Protein AF-A0A9E6AIR4-F1 (afdb_monomer)

Structure (mmCIF, N/CA/C/O backbone):
data_AF-A0A9E6AIR4-F1
#
_entry.id   AF-A0A9E6AIR4-F1
#
loop_
_atom_site.group_PDB
_atom_site.id
_atom_site.type_symbol
_atom_site.label_atom_id
_atom_site.label_alt_id
_atom_site.label_comp_id
_atom_site.label_asym_id
_atom_site.label_entity_id
_atom_site.label_seq_id
_atom_site.pdbx_PDB_ins_code
_atom_site.Cartn_x
_atom_site.Cartn_y
_atom_site.Cartn_z
_atom_site.occupancy
_atom_site.B_iso_or_equiv
_atom_site.auth_seq_id
_atom_site.auth_comp_id
_atom_site.auth_asym_id
_atom_site.auth_atom_id
_atom_site.pdbx_PDB_model_num
ATOM 1 N N . MET A 1 1 ? -34.148 -9.599 -57.788 1.00 49.56 1 MET A N 1
ATOM 2 C CA . MET A 1 1 ? -33.326 -9.730 -59.010 1.00 49.56 1 MET A CA 1
ATOM 3 C C . MET A 1 1 ? -32.893 -8.337 -59.450 1.00 49.56 1 MET A C 1
ATOM 5 O O . MET A 1 1 ? -33.731 -7.625 -59.977 1.00 49.56 1 MET A O 1
ATOM 9 N N . SER A 1 2 ? -31.659 -7.921 -59.143 1.00 45.94 2 SER A N 1
ATOM 10 C CA . SER A 1 2 ? -30.904 -6.867 -59.860 1.00 45.94 2 SER A CA 1
ATOM 11 C C . SER A 1 2 ? -29.520 -6.732 -59.201 1.00 45.94 2 SER A C 1
ATOM 13 O O . SER A 1 2 ? -29.411 -6.187 -58.109 1.00 45.94 2 SER A O 1
ATOM 15 N N . GLN A 1 3 ? -28.551 -7.540 -59.643 1.00 47.94 3 GLN A N 1
ATOM 16 C CA . GLN A 1 3 ? -27.345 -7.106 -60.373 1.00 47.94 3 GLN A CA 1
ATOM 17 C C . GLN A 1 3 ? -26.532 -6.027 -59.629 1.00 47.94 3 GLN A C 1
ATOM 19 O O . GLN A 1 3 ? -26.921 -4.870 -59.546 1.00 47.94 3 GLN A O 1
ATOM 24 N N . MET A 1 4 ? -25.456 -6.402 -58.934 1.00 53.09 4 MET A N 1
ATOM 25 C CA . MET A 1 4 ? -24.115 -6.638 -59.499 1.00 53.09 4 MET A CA 1
ATOM 26 C C . MET A 1 4 ? -23.528 -5.372 -60.144 1.00 53.09 4 MET A C 1
ATOM 28 O O . MET A 1 4 ? -23.669 -5.140 -61.339 1.00 53.09 4 MET A O 1
ATOM 32 N N . ARG A 1 5 ? -22.816 -4.575 -59.340 1.00 55.03 5 ARG A N 1
ATOM 33 C CA . ARG A 1 5 ? -21.804 -3.615 -59.806 1.00 55.03 5 ARG A CA 1
ATOM 34 C C . ARG A 1 5 ? -20.521 -3.878 -59.031 1.00 55.03 5 ARG A C 1
ATOM 36 O O . ARG A 1 5 ? -20.251 -3.284 -57.995 1.00 55.03 5 ARG A O 1
ATOM 43 N N . TRP A 1 6 ? -19.782 -4.855 -59.543 1.00 53.66 6 TRP A N 1
ATOM 44 C CA . TRP A 1 6 ? -18.360 -5.019 -59.300 1.00 53.66 6 TRP A CA 1
ATOM 45 C C . TRP A 1 6 ? -17.628 -3.844 -59.951 1.00 53.66 6 TRP A C 1
ATOM 47 O O . TRP A 1 6 ? -17.588 -3.740 -61.173 1.00 53.66 6 TRP A O 1
ATOM 57 N N . THR A 1 7 ? -17.021 -2.983 -59.143 1.00 60.22 7 THR A N 1
ATOM 58 C CA . THR A 1 7 ? -15.858 -2.203 -59.570 1.00 60.22 7 THR A CA 1
ATOM 59 C C . THR A 1 7 ? -14.702 -2.585 -58.673 1.00 60.22 7 THR A C 1
ATOM 61 O O . THR A 1 7 ? -14.544 -2.104 -57.554 1.00 60.22 7 THR A O 1
ATOM 64 N N . MET A 1 8 ? -13.944 -3.530 -59.215 1.00 58.41 8 MET A N 1
ATOM 65 C CA . MET A 1 8 ? -12.550 -3.813 -58.934 1.00 58.41 8 MET A CA 1
ATOM 66 C C . MET A 1 8 ? -11.779 -2.485 -58.894 1.00 58.41 8 MET A C 1
ATOM 68 O O . MET A 1 8 ? -11.720 -1.767 -59.888 1.00 58.41 8 MET A O 1
ATOM 72 N N . GLY A 1 9 ? -11.237 -2.143 -57.730 1.00 50.16 9 GLY A N 1
ATOM 73 C CA . GLY A 1 9 ? -10.479 -0.917 -57.497 1.00 50.16 9 GLY A CA 1
ATOM 74 C C . GLY A 1 9 ? -9.375 -1.190 -56.492 1.00 50.16 9 GLY A C 1
ATOM 75 O O . GLY A 1 9 ? -9.451 -0.786 -55.338 1.00 50.16 9 GLY A O 1
ATOM 76 N N . LEU A 1 10 ? -8.386 -1.958 -56.941 1.00 65.56 10 LEU A N 1
ATOM 77 C CA . LEU A 1 10 ? -7.135 -2.225 -56.251 1.00 65.56 10 LEU A CA 1
ATOM 78 C C . LEU A 1 10 ? -6.320 -0.921 -56.195 1.00 65.56 10 LEU A C 1
ATOM 80 O O . LEU A 1 10 ? -5.765 -0.513 -57.209 1.00 65.56 10 LEU A O 1
ATOM 84 N N . MET A 1 11 ? -6.220 -0.285 -55.029 1.00 54.34 11 MET A N 1
ATOM 85 C CA . MET A 1 11 ? -5.081 0.572 -54.684 1.00 54.34 11 MET A CA 1
ATOM 86 C C . MET A 1 11 ? -4.717 0.342 -53.222 1.00 54.34 11 MET A C 1
ATOM 88 O O . MET A 1 11 ? -5.390 0.775 -52.289 1.00 54.34 11 MET A O 1
ATOM 92 N N . ALA A 1 12 ? -3.635 -0.411 -53.066 1.00 57.94 12 ALA A N 1
ATOM 93 C CA . ALA A 1 12 ? -2.901 -0.561 -51.834 1.00 57.94 12 ALA A CA 1
ATOM 94 C C . ALA A 1 12 ? -2.304 0.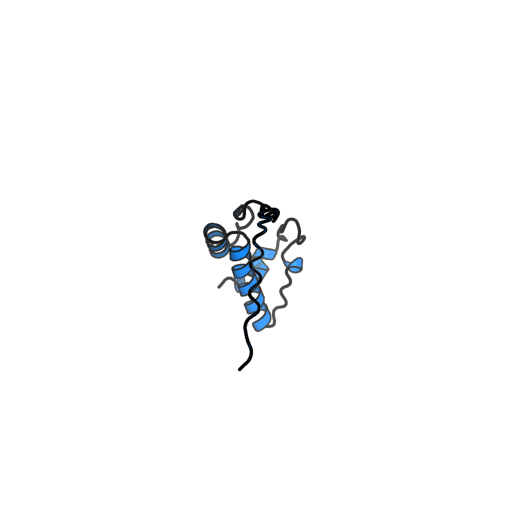791 -51.420 1.00 57.94 12 ALA A C 1
ATOM 96 O O . ALA A 1 12 ? -1.555 1.402 -52.176 1.00 57.94 12 ALA A O 1
ATOM 97 N N . ALA A 1 13 ? -2.568 1.204 -50.186 1.00 56.56 13 ALA A N 1
ATOM 98 C CA . ALA A 1 13 ? -1.673 2.074 -49.440 1.00 56.56 13 ALA A CA 1
ATOM 99 C C . ALA A 1 13 ? -1.578 1.518 -48.020 1.00 56.56 13 ALA A C 1
ATOM 101 O O . ALA A 1 13 ? -2.398 1.783 -47.143 1.00 56.56 13 ALA A O 1
ATOM 102 N N . VAL A 1 14 ? -0.574 0.662 -47.850 1.00 59.50 14 VAL A N 1
ATOM 103 C CA . VAL A 1 14 ? -0.058 0.198 -46.568 1.00 59.50 14 VAL A CA 1
ATOM 104 C C . VAL A 1 14 ? 0.406 1.429 -45.784 1.00 59.50 14 VAL A C 1
ATOM 106 O O . VAL A 1 14 ? 1.486 1.950 -46.027 1.00 59.50 14 VAL A O 1
ATOM 109 N N . MET A 1 15 ? -0.410 1.899 -44.843 1.00 53.62 15 MET A N 1
ATOM 110 C CA . MET A 1 15 ? 0.031 2.767 -43.746 1.00 53.62 15 MET A CA 1
ATOM 111 C C . MET A 1 15 ? 0.080 1.907 -42.486 1.00 53.62 15 MET A C 1
ATOM 113 O O . MET A 1 15 ? -0.759 2.004 -41.591 1.00 53.62 15 MET A O 1
ATOM 117 N N . LEU A 1 16 ? 1.039 0.978 -42.473 1.00 54.31 16 LEU A N 1
ATOM 118 C CA . LEU A 1 16 ? 1.381 0.226 -41.279 1.00 54.31 16 LEU A CA 1
ATOM 119 C C . LEU A 1 16 ? 2.334 1.059 -40.418 1.00 54.31 16 LEU A C 1
ATOM 121 O O . LEU A 1 16 ? 3.326 1.589 -40.905 1.00 54.31 16 LEU A O 1
ATOM 125 N N . ALA A 1 17 ? 2.054 1.017 -39.120 1.00 55.50 17 ALA A N 1
ATOM 126 C CA . ALA A 1 17 ? 3.011 1.158 -38.031 1.00 55.50 17 ALA A CA 1
ATOM 127 C C . ALA A 1 17 ? 3.528 2.572 -37.725 1.00 55.50 17 ALA A C 1
ATOM 129 O O . ALA A 1 17 ? 4.608 2.995 -38.120 1.00 55.50 17 ALA A O 1
ATOM 130 N N . GLY A 1 18 ? 2.787 3.230 -36.837 1.00 50.38 18 GLY A N 1
ATOM 131 C CA . GLY A 1 18 ? 3.300 4.301 -35.992 1.00 50.38 18 GLY A CA 1
ATOM 132 C C . GLY A 1 18 ? 2.650 4.313 -34.611 1.00 50.38 18 GLY A C 1
ATOM 133 O O . GLY A 1 18 ? 2.538 5.372 -34.005 1.00 50.38 18 GLY A O 1
ATOM 134 N N . SER A 1 19 ? 2.168 3.170 -34.103 1.00 53.62 19 SER A N 1
ATOM 135 C CA . SER A 1 19 ? 1.827 3.067 -32.684 1.00 53.62 19 SER A CA 1
ATOM 136 C C . SER A 1 19 ? 3.132 3.164 -31.909 1.00 53.62 19 SER A C 1
ATOM 138 O O . SER A 1 19 ? 3.853 2.178 -31.773 1.00 53.62 19 SER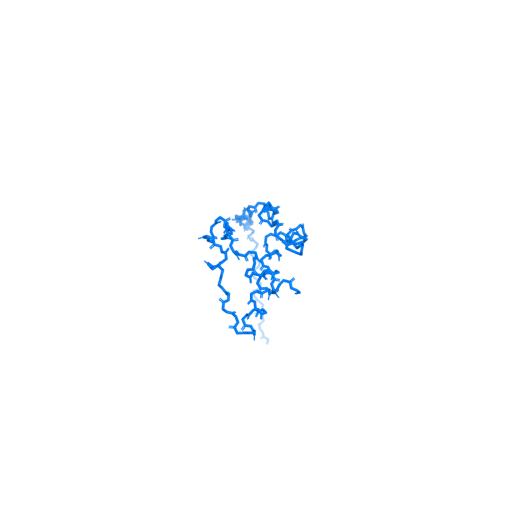 A O 1
ATOM 140 N N . ALA A 1 20 ? 3.444 4.367 -31.432 1.00 46.38 20 ALA A N 1
ATOM 141 C CA . ALA A 1 20 ? 4.410 4.573 -30.374 1.00 46.38 20 ALA A CA 1
ATOM 142 C C . ALA A 1 20 ? 3.963 3.711 -29.188 1.00 46.38 20 ALA A C 1
ATOM 144 O O . ALA A 1 20 ? 3.118 4.106 -28.383 1.00 46.38 20 ALA A O 1
ATOM 145 N N . ALA A 1 21 ? 4.484 2.488 -29.120 1.00 47.50 21 ALA A N 1
ATOM 146 C CA . ALA A 1 21 ? 4.490 1.722 -27.900 1.00 47.50 21 ALA A CA 1
ATOM 147 C C . ALA A 1 21 ? 5.282 2.582 -26.924 1.00 47.50 21 ALA A C 1
ATOM 149 O O . ALA A 1 21 ? 6.508 2.639 -26.995 1.00 47.50 21 ALA A O 1
ATOM 150 N N . ALA A 1 22 ? 4.565 3.322 -26.074 1.00 50.16 22 ALA A N 1
ATOM 151 C CA . ALA A 1 22 ? 5.135 3.902 -24.879 1.00 50.16 22 ALA A CA 1
ATOM 152 C C . ALA A 1 22 ? 5.898 2.761 -24.211 1.00 50.16 22 ALA A C 1
ATOM 154 O O . ALA A 1 22 ? 5.292 1.796 -23.737 1.00 50.16 22 ALA A O 1
ATOM 155 N N . THR A 1 23 ? 7.225 2.816 -24.293 1.00 45.09 23 THR A N 1
ATOM 156 C CA . THR A 1 23 ? 8.110 1.845 -23.678 1.00 45.09 23 THR A CA 1
ATOM 157 C C . THR A 1 23 ? 7.848 1.967 -22.191 1.00 45.09 23 THR A C 1
ATOM 159 O O . THR A 1 23 ? 8.302 2.891 -21.520 1.00 45.09 23 THR A O 1
ATOM 162 N N . ALA A 1 24 ? 6.983 1.087 -21.686 1.00 52.19 24 ALA A N 1
ATOM 163 C CA . ALA A 1 24 ? 6.701 0.995 -20.274 1.00 52.19 24 ALA A CA 1
ATOM 164 C C . ALA A 1 24 ? 8.056 0.834 -19.588 1.00 52.19 24 ALA A C 1
ATOM 166 O O . ALA A 1 24 ? 8.763 -0.144 -19.841 1.00 52.19 24 ALA A O 1
ATOM 167 N N . ALA A 1 25 ? 8.427 1.828 -18.775 1.00 53.41 25 ALA A N 1
ATOM 168 C CA . ALA A 1 25 ? 9.608 1.775 -17.926 1.00 53.41 25 ALA A CA 1
ATOM 169 C C . ALA A 1 25 ? 9.695 0.379 -17.287 1.00 53.41 25 ALA A C 1
ATOM 171 O O . ALA A 1 25 ? 8.639 -0.151 -16.914 1.00 53.41 25 ALA A O 1
ATOM 172 N N . PRO A 1 26 ? 10.900 -0.217 -17.184 1.00 50.50 26 PRO A N 1
ATOM 173 C CA . PRO A 1 26 ? 11.081 -1.632 -16.878 1.00 50.50 26 PRO A CA 1
ATOM 174 C C . PRO A 1 26 ? 10.128 -2.060 -15.765 1.00 50.50 26 PRO A C 1
ATOM 176 O O . PRO A 1 26 ? 10.182 -1.561 -14.635 1.00 50.50 26 PRO A O 1
ATOM 179 N N . VAL A 1 27 ? 9.202 -2.953 -16.121 1.00 53.44 27 VAL A N 1
ATOM 180 C CA . VAL A 1 27 ? 8.029 -3.357 -15.329 1.00 53.44 27 VAL A CA 1
ATOM 181 C C . VAL A 1 27 ? 8.388 -4.052 -14.002 1.00 53.44 27 VAL A C 1
ATOM 183 O O . VAL A 1 27 ? 7.505 -4.384 -13.209 1.00 53.44 27 VAL A O 1
ATOM 186 N N . ASN A 1 28 ? 9.683 -4.177 -13.715 1.00 54.22 28 ASN A N 1
ATOM 187 C CA . ASN A 1 28 ? 10.315 -5.088 -12.773 1.00 54.22 28 ASN A CA 1
ATOM 188 C C . ASN A 1 28 ? 11.319 -4.392 -11.828 1.00 54.22 28 ASN A C 1
ATOM 190 O O . ASN A 1 28 ? 12.069 -5.078 -11.138 1.00 54.22 28 ASN A O 1
A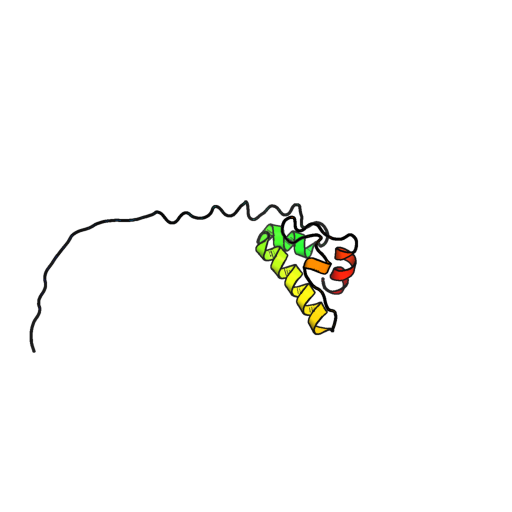TOM 194 N N . ASN A 1 29 ? 11.308 -3.054 -11.705 1.00 62.44 29 ASN A N 1
ATOM 195 C CA . ASN A 1 29 ? 12.002 -2.370 -10.600 1.00 62.44 29 ASN A CA 1
ATOM 196 C C . ASN A 1 29 ? 11.287 -2.644 -9.259 1.00 62.44 29 ASN A C 1
ATOM 198 O O . ASN A 1 29 ? 10.575 -1.805 -8.706 1.00 62.44 29 ASN A O 1
ATOM 202 N N . CYS A 1 30 ? 11.462 -3.866 -8.754 1.00 69.44 30 CYS A N 1
ATOM 203 C CA . CYS A 1 30 ? 10.917 -4.382 -7.499 1.00 69.44 30 CYS A CA 1
ATOM 204 C C . CYS A 1 30 ? 11.734 -3.963 -6.272 1.00 69.44 30 CYS A C 1
ATOM 206 O O . CYS A 1 30 ? 11.434 -4.381 -5.156 1.00 69.44 30 CYS A O 1
ATOM 208 N N . THR A 1 31 ? 12.725 -3.088 -6.451 1.00 65.69 31 THR A N 1
ATOM 209 C CA . THR A 1 31 ? 13.551 -2.509 -5.385 1.00 65.69 31 THR A CA 1
ATOM 210 C C . THR A 1 31 ? 12.737 -1.780 -4.319 1.00 65.69 31 THR A C 1
ATOM 212 O O . THR A 1 31 ? 13.245 -1.567 -3.232 1.00 65.69 31 THR A O 1
ATOM 215 N N . GLN A 1 32 ? 11.484 -1.407 -4.575 1.00 66.06 32 GLN A N 1
ATOM 216 C CA . GLN A 1 32 ? 10.623 -0.755 -3.578 1.00 66.06 32 GLN A CA 1
ATOM 217 C C . GLN A 1 32 ? 9.726 -1.739 -2.803 1.00 66.06 32 GLN A C 1
ATOM 219 O O . GLN A 1 32 ? 9.047 -1.360 -1.858 1.00 66.06 32 GLN A O 1
ATOM 224 N N . SER A 1 33 ? 9.693 -3.018 -3.185 1.00 64.50 33 SER A N 1
ATOM 225 C CA . SER A 1 33 ? 8.825 -4.029 -2.568 1.00 64.50 33 SER A CA 1
ATOM 226 C C . SER A 1 33 ? 9.608 -4.838 -1.538 1.00 64.50 33 SER A C 1
ATOM 228 O O . SER A 1 33 ? 9.939 -5.978 -1.816 1.00 64.50 33 SER A O 1
ATOM 230 N N . ARG A 1 34 ? 9.985 -4.271 -0.384 1.00 71.56 34 ARG A N 1
ATOM 231 C CA . ARG A 1 34 ? 10.878 -4.963 0.579 1.00 71.56 34 ARG A CA 1
ATOM 232 C C . ARG A 1 34 ? 10.196 -5.462 1.854 1.00 71.56 34 ARG A C 1
ATOM 234 O O . ARG A 1 34 ? 10.713 -6.365 2.504 1.00 71.56 34 ARG A O 1
ATOM 241 N N . GLU A 1 35 ? 9.008 -4.954 2.145 1.00 86.56 35 GLU A N 1
ATOM 242 C CA . GLU A 1 35 ? 8.406 -5.100 3.477 1.00 86.56 35 GLU A CA 1
ATOM 243 C C . GLU A 1 35 ? 7.545 -6.361 3.642 1.00 86.56 35 GLU A C 1
ATOM 245 O O . GLU A 1 35 ? 7.323 -6.823 4.755 1.00 86.56 35 GLU A O 1
ATOM 250 N N . PHE A 1 36 ? 7.058 -6.942 2.538 1.00 89.44 36 PHE A N 1
ATOM 251 C CA . PHE A 1 36 ? 6.168 -8.107 2.564 1.00 89.44 36 PHE A CA 1
ATOM 252 C C . PHE A 1 36 ? 6.550 -9.125 1.485 1.00 89.44 36 PHE A C 1
ATOM 254 O O . PHE A 1 36 ? 6.574 -8.788 0.298 1.00 89.44 36 PHE A O 1
ATOM 261 N N . GLU A 1 37 ? 6.773 -10.385 1.873 1.00 90.88 37 GLU A N 1
ATOM 262 C CA . GLU A 1 37 ? 7.203 -11.460 0.958 1.00 90.88 37 GLU A CA 1
ATOM 263 C C . GLU A 1 37 ? 6.222 -11.712 -0.192 1.00 90.88 37 GLU A C 1
ATOM 265 O O . GLU A 1 37 ? 6.620 -11.808 -1.347 1.00 90.88 37 GLU A O 1
ATOM 270 N N . GLN A 1 38 ? 4.920 -11.697 0.069 1.00 91.88 38 GLN A N 1
ATOM 271 C CA . GLN A 1 38 ? 3.903 -11.816 -0.983 1.00 91.88 38 GLN A CA 1
ATOM 272 C C . GLN A 1 38 ? 3.902 -10.648 -1.985 1.00 91.88 38 GLN A C 1
ATOM 274 O O . GLN A 1 38 ? 3.590 -10.836 -3.159 1.00 91.88 38 GLN A O 1
ATOM 279 N N . VAL A 1 39 ? 4.276 -9.435 -1.555 1.00 91.75 39 VAL A N 1
ATOM 280 C CA . VAL A 1 39 ? 4.413 -8.286 -2.467 1.00 91.75 39 VAL A CA 1
ATOM 281 C C . VAL A 1 39 ? 5.689 -8.436 -3.289 1.00 91.75 39 VAL A C 1
ATOM 283 O O . VAL A 1 39 ? 5.655 -8.177 -4.491 1.00 91.75 39 VAL A O 1
ATOM 286 N N . LYS A 1 40 ? 6.785 -8.913 -2.675 1.00 90.62 40 LYS A N 1
ATOM 287 C CA . LYS A 1 40 ? 8.024 -9.286 -3.379 1.00 90.62 40 LYS A CA 1
ATOM 288 C C . LYS A 1 40 ? 7.755 -10.329 -4.455 1.00 90.62 40 LYS A C 1
ATOM 290 O O . LYS A 1 40 ? 8.120 -10.102 -5.604 1.00 90.62 40 LYS A O 1
ATOM 295 N N . ALA A 1 41 ? 7.117 -11.439 -4.091 1.00 90.56 41 ALA A N 1
ATOM 296 C CA . ALA A 1 41 ? 6.806 -12.544 -4.991 1.00 90.56 41 ALA A CA 1
ATOM 297 C C . ALA A 1 41 ? 5.933 -12.071 -6.160 1.00 90.56 41 ALA A C 1
ATOM 299 O O . ALA A 1 41 ? 6.336 -12.183 -7.316 1.00 90.56 41 ALA A O 1
ATOM 300 N N . ALA A 1 42 ? 4.821 -11.389 -5.863 1.00 91.75 42 ALA A N 1
ATOM 301 C CA . ALA A 1 42 ? 3.958 -10.828 -6.897 1.00 91.75 42 ALA A CA 1
ATOM 302 C C . ALA A 1 42 ? 4.705 -9.838 -7.805 1.00 91.75 42 ALA A C 1
ATOM 304 O O . ALA A 1 42 ? 4.472 -9.815 -9.012 1.00 91.75 42 ALA A O 1
ATOM 305 N N . CYS A 1 43 ? 5.611 -9.025 -7.255 1.00 90.50 43 CYS A N 1
ATOM 306 C CA . CYS A 1 43 ? 6.430 -8.125 -8.061 1.00 90.50 43 CYS A CA 1
ATOM 307 C C . CYS A 1 43 ? 7.391 -8.881 -8.987 1.00 90.50 43 CYS A C 1
ATOM 309 O O . CYS A 1 43 ? 7.507 -8.516 -10.154 1.00 90.50 43 CYS A O 1
ATOM 311 N N . LYS A 1 44 ? 8.058 -9.932 -8.494 1.00 88.12 44 LYS A N 1
ATOM 312 C CA . LYS A 1 44 ? 8.979 -10.752 -9.296 1.00 88.12 44 LYS A CA 1
ATOM 313 C C . LYS A 1 44 ? 8.268 -11.418 -10.476 1.00 88.12 44 LYS A C 1
ATOM 315 O O . LYS A 1 44 ? 8.815 -11.441 -11.569 1.00 88.12 44 LYS A O 1
ATOM 320 N N . GLU A 1 45 ? 7.051 -11.908 -10.263 1.00 88.06 45 GLU A N 1
ATOM 321 C CA . GLU A 1 45 ? 6.286 -12.639 -11.282 1.00 88.06 45 GLU A CA 1
ATOM 322 C C . GLU A 1 45 ? 5.554 -11.722 -12.269 1.00 88.06 45 GLU A C 1
ATOM 324 O O . GLU A 1 45 ? 5.502 -11.991 -13.465 1.00 88.06 45 GLU A O 1
ATOM 329 N N . GLY A 1 46 ? 4.948 -10.638 -11.776 1.00 85.94 46 GLY A N 1
ATOM 330 C CA . GLY A 1 46 ? 4.014 -9.817 -12.558 1.00 85.94 46 GLY A CA 1
ATOM 331 C C . GLY A 1 46 ? 4.259 -8.314 -12.463 1.00 85.94 46 GLY A C 1
ATOM 332 O O . GLY A 1 46 ? 3.368 -7.510 -12.777 1.00 85.94 46 GLY A O 1
ATOM 333 N N . GLY A 1 47 ? 5.438 -7.927 -11.985 1.00 87.94 47 GLY A N 1
ATOM 334 C CA . GLY A 1 47 ? 5.892 -6.551 -11.904 1.00 87.94 47 GLY A CA 1
ATOM 335 C C . GLY A 1 47 ? 5.105 -5.680 -10.927 1.00 87.94 47 GLY A C 1
ATOM 336 O O . GLY A 1 47 ? 4.291 -6.129 -10.110 1.00 87.94 47 GLY A O 1
ATOM 337 N N . ARG A 1 48 ? 5.285 -4.362 -11.066 1.00 86.25 48 ARG A N 1
ATOM 338 C CA . ARG A 1 48 ? 4.612 -3.351 -10.223 1.00 86.25 48 ARG A CA 1
ATOM 339 C C . ARG A 1 48 ? 3.086 -3.488 -10.230 1.00 86.25 48 ARG A C 1
ATOM 341 O O . ARG A 1 48 ? 2.432 -3.220 -9.221 1.00 86.25 48 ARG A O 1
ATOM 348 N N . LYS A 1 49 ? 2.493 -3.911 -11.355 1.00 88.69 49 LYS A N 1
ATOM 349 C CA . LYS A 1 49 ? 1.038 -4.103 -11.473 1.00 88.69 49 LYS A CA 1
ATOM 350 C C . LYS A 1 49 ? 0.556 -5.229 -10.559 1.00 88.69 49 LYS A C 1
ATOM 352 O O . LYS A 1 49 ? -0.500 -5.075 -9.949 1.00 88.69 49 LYS A O 1
ATOM 357 N N . ALA A 1 50 ? 1.289 -6.337 -10.465 1.00 91.56 50 ALA A N 1
ATOM 358 C CA . ALA A 1 50 ? 0.954 -7.452 -9.583 1.00 91.56 50 ALA A CA 1
ATOM 359 C C . ALA A 1 50 ? 1.163 -7.102 -8.106 1.00 91.56 50 ALA A C 1
ATOM 361 O O . ALA A 1 50 ? 0.231 -7.270 -7.320 1.00 91.56 50 ALA A O 1
ATOM 362 N N . ALA A 1 51 ? 2.289 -6.475 -7.757 1.00 90.94 51 ALA A N 1
ATOM 363 C CA . ALA A 1 51 ? 2.527 -5.943 -6.412 1.00 90.94 51 ALA A CA 1
ATOM 364 C C . ALA A 1 51 ? 1.385 -5.016 -5.941 1.00 90.94 51 ALA A C 1
ATOM 366 O O . ALA A 1 51 ? 0.813 -5.191 -4.862 1.00 90.94 51 ALA A O 1
ATOM 367 N N . LYS A 1 52 ? 0.956 -4.081 -6.804 1.00 90.31 52 LYS A N 1
ATOM 368 C CA . LYS A 1 52 ? -0.166 -3.168 -6.526 1.00 90.31 52 LYS A CA 1
ATOM 369 C C . LYS A 1 52 ? -1.493 -3.899 -6.312 1.00 90.31 52 LYS A C 1
ATOM 371 O O . LYS A 1 52 ? -2.330 -3.407 -5.555 1.00 90.31 52 LYS A O 1
ATOM 376 N N . ARG A 1 53 ? -1.730 -5.037 -6.979 1.00 93.75 53 ARG A N 1
ATOM 377 C CA . ARG A 1 53 ? -2.951 -5.837 -6.768 1.00 93.75 53 ARG A CA 1
ATOM 378 C C . ARG A 1 53 ? -2.981 -6.428 -5.363 1.00 93.75 53 ARG A C 1
ATOM 380 O O . ARG A 1 53 ? -4.007 -6.288 -4.704 1.00 93.75 53 ARG A O 1
ATOM 387 N N . VAL A 1 54 ? -1.863 -6.985 -4.898 1.00 94.50 54 VAL A N 1
ATOM 388 C CA . VAL A 1 54 ? -1.734 -7.530 -3.537 1.00 94.50 54 VAL A CA 1
ATOM 389 C C . VAL A 1 54 ? -2.007 -6.446 -2.492 1.00 94.50 54 VAL A C 1
ATOM 391 O O . VAL A 1 54 ? -2.902 -6.597 -1.663 1.00 94.50 54 VAL A O 1
ATOM 394 N N . MET A 1 55 ? -1.346 -5.288 -2.596 1.00 93.56 55 MET A N 1
ATOM 395 C CA . MET A 1 55 ? -1.569 -4.180 -1.653 1.00 93.56 55 MET A CA 1
ATOM 396 C C . MET A 1 55 ? -3.014 -3.659 -1.687 1.00 93.56 55 MET A C 1
ATOM 398 O O . MET A 1 55 ? -3.604 -3.358 -0.650 1.00 93.56 55 MET A O 1
ATOM 402 N N . LYS A 1 56 ? -3.632 -3.577 -2.8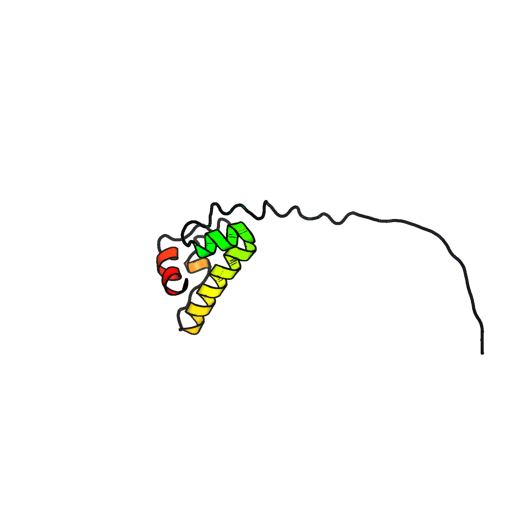74 1.00 94.00 56 LYS A N 1
ATOM 403 C CA . LYS A 1 56 ? -5.047 -3.197 -2.996 1.00 94.00 56 LYS A CA 1
ATOM 404 C C . LYS A 1 56 ? -5.981 -4.213 -2.343 1.00 94.00 56 LYS A C 1
ATOM 406 O O . LYS A 1 56 ? -7.004 -3.793 -1.807 1.00 94.00 56 LYS A O 1
ATOM 411 N N . ALA A 1 57 ? -5.673 -5.507 -2.403 1.00 95.62 57 ALA A N 1
ATOM 412 C CA . ALA A 1 57 ? -6.464 -6.535 -1.733 1.00 95.62 57 ALA A CA 1
ATOM 413 C C . ALA A 1 57 ? -6.431 -6.336 -0.211 1.00 95.62 57 ALA A C 1
ATOM 415 O O . ALA A 1 57 ? -7.490 -6.268 0.409 1.00 95.62 57 ALA A O 1
ATOM 416 N N . ALA A 1 58 ? -5.251 -6.095 0.364 1.00 95.12 58 ALA A N 1
ATOM 417 C CA . ALA A 1 58 ? -5.100 -5.767 1.781 1.00 95.12 58 ALA A CA 1
ATOM 418 C C . ALA A 1 58 ? -5.900 -4.514 2.185 1.00 95.12 58 ALA A C 1
ATOM 420 O O . ALA A 1 58 ? -6.712 -4.554 3.107 1.00 95.12 58 ALA A O 1
ATOM 421 N N . VAL A 1 59 ? -5.788 -3.416 1.429 1.00 94.81 59 VAL A N 1
ATOM 422 C CA . VAL A 1 59 ? -6.578 -2.196 1.689 1.00 94.81 59 VAL A CA 1
ATOM 423 C C . VAL A 1 59 ? -8.089 -2.450 1.595 1.00 94.81 59 VAL A C 1
ATOM 425 O O . VAL A 1 59 ? -8.858 -1.861 2.354 1.00 94.81 59 VAL A O 1
ATOM 428 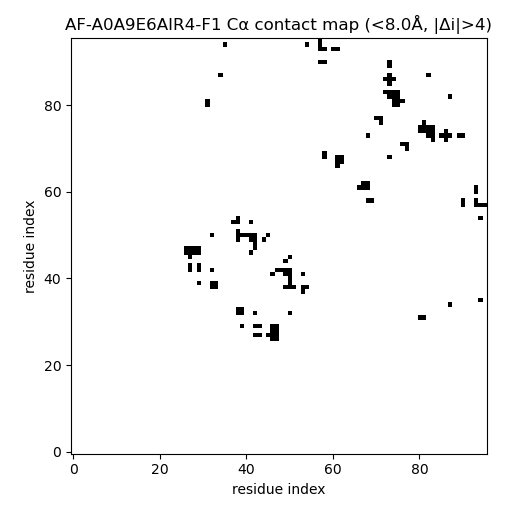N N . ARG A 1 60 ? -8.545 -3.318 0.682 1.00 95.19 60 ARG A N 1
ATOM 429 C CA . ARG A 1 60 ? -9.965 -3.704 0.599 1.00 95.19 60 ARG A CA 1
ATOM 430 C C . ARG A 1 60 ? -10.408 -4.490 1.832 1.00 95.19 60 ARG A C 1
ATOM 432 O O . ARG A 1 60 ? -11.479 -4.186 2.345 1.00 95.19 60 ARG A O 1
ATOM 439 N N . ARG A 1 61 ? -9.594 -5.428 2.327 1.00 95.06 61 ARG A N 1
ATOM 440 C CA . ARG A 1 61 ? -9.875 -6.174 3.568 1.00 95.06 61 ARG A CA 1
ATOM 441 C C . ARG A 1 61 ? -9.997 -5.238 4.766 1.00 95.06 61 ARG A C 1
ATOM 443 O O . ARG A 1 61 ? -10.991 -5.308 5.477 1.00 95.06 61 ARG A O 1
ATOM 450 N N . ALA A 1 62 ? -9.063 -4.296 4.905 1.00 95.25 62 ALA A N 1
ATOM 451 C CA . ALA A 1 62 ? -9.117 -3.268 5.943 1.00 95.25 62 ALA A CA 1
ATOM 452 C C . ALA A 1 62 ? -10.441 -2.496 5.917 1.00 95.25 62 ALA A C 1
ATOM 454 O O . ALA A 1 62 ? -11.121 -2.363 6.932 1.00 95.25 62 ALA A O 1
ATOM 455 N N . ARG A 1 63 ? -10.847 -2.037 4.727 1.00 94.31 63 ARG A N 1
ATOM 456 C CA . ARG A 1 63 ? -12.085 -1.266 4.544 1.00 94.31 63 ARG A CA 1
ATOM 457 C C . ARG A 1 63 ? -13.340 -2.083 4.818 1.00 94.31 63 ARG A C 1
ATOM 459 O O . ARG A 1 63 ? -14.284 -1.535 5.376 1.00 94.31 63 ARG A O 1
ATOM 466 N N . ALA A 1 64 ? -13.347 -3.360 4.445 1.00 95.44 64 ALA A N 1
ATOM 467 C CA . ALA A 1 64 ? -14.453 -4.265 4.741 1.00 95.44 64 ALA A CA 1
ATOM 468 C C . ALA A 1 64 ? -14.658 -4.448 6.255 1.00 95.44 64 ALA A C 1
ATOM 470 O O . ALA A 1 64 ? -15.781 -4.657 6.692 1.00 95.44 64 ALA A O 1
ATOM 471 N N . GLN A 1 65 ? -13.596 -4.296 7.051 1.00 95.69 65 GLN A N 1
ATOM 472 C CA . GLN A 1 65 ? -13.631 -4.358 8.516 1.00 95.69 65 GLN A CA 1
ATOM 473 C C . GLN A 1 65 ? -13.698 -2.968 9.179 1.00 95.69 65 GLN A C 1
ATOM 475 O O . GLN A 1 65 ? -13.337 -2.803 10.339 1.00 95.69 65 GLN A O 1
ATOM 480 N N . GLY A 1 66 ? -14.113 -1.933 8.442 1.00 95.19 66 GLY A N 1
ATOM 481 C CA . GLY A 1 66 ? -14.290 -0.577 8.976 1.00 95.19 66 GLY A CA 1
ATOM 482 C C . GLY A 1 66 ? -13.004 0.250 9.118 1.00 95.19 66 GLY A C 1
ATOM 483 O O . GLY A 1 66 ? -13.068 1.434 9.452 1.00 95.19 66 GLY A O 1
ATOM 484 N N . THR A 1 67 ? -11.834 -0.306 8.790 1.00 94.75 67 THR A N 1
ATOM 485 C CA . THR A 1 67 ? -10.553 0.410 8.866 1.00 94.75 67 THR A CA 1
ATOM 486 C C . THR A 1 67 ? -10.312 1.251 7.611 1.00 94.75 67 THR A C 1
ATOM 488 O O . THR A 1 67 ? -10.188 0.752 6.487 1.00 94.75 67 THR A O 1
ATOM 491 N N . LYS A 1 68 ? -10.196 2.573 7.782 1.00 89.94 68 LYS A N 1
ATOM 492 C CA . LYS A 1 68 ? -9.997 3.522 6.675 1.00 89.94 68 LYS A CA 1
ATOM 493 C C . LYS A 1 68 ? -8.523 3.641 6.273 1.00 89.94 68 LYS A C 1
ATOM 495 O O . LYS A 1 68 ? -7.865 4.626 6.589 1.00 89.94 68 LYS A O 1
ATOM 500 N N . LEU A 1 69 ? -8.026 2.694 5.479 1.00 91.69 69 LEU A N 1
ATOM 501 C CA . LEU A 1 69 ? -6.725 2.838 4.812 1.00 91.69 69 LEU A CA 1
ATOM 502 C C . LEU A 1 69 ? -6.838 3.599 3.479 1.00 91.69 69 LEU A C 1
ATOM 504 O O . LEU A 1 69 ? -7.650 3.274 2.597 1.00 91.69 69 LEU A O 1
ATOM 508 N N . LYS A 1 70 ? -5.990 4.619 3.314 1.00 88.19 70 LYS A N 1
ATOM 509 C CA . LYS A 1 70 ? -5.813 5.407 2.083 1.00 88.19 70 LYS A CA 1
ATOM 510 C C . LYS A 1 70 ? -4.370 5.263 1.607 1.00 88.19 70 LYS A C 1
ATOM 512 O O . LYS A 1 70 ? -3.468 5.244 2.430 1.00 88.19 70 LYS A O 1
ATOM 517 N N . CYS A 1 71 ? -4.141 5.253 0.292 1.00 87.69 71 CYS A N 1
ATOM 518 C CA . CYS A 1 71 ? -2.786 5.135 -0.264 1.00 87.69 71 CYS A CA 1
ATOM 519 C C . CYS A 1 71 ? -1.854 6.238 0.270 1.00 87.69 71 CYS A C 1
ATOM 521 O O . CYS A 1 71 ? -0.779 5.941 0.765 1.00 87.69 71 CYS A O 1
ATOM 523 N N . LYS A 1 72 ? -2.315 7.497 0.283 1.00 87.62 72 LYS A N 1
ATOM 524 C CA . LYS A 1 72 ? -1.575 8.638 0.860 1.00 87.62 72 LYS A CA 1
ATOM 525 C C . LYS A 1 72 ? -1.400 8.586 2.391 1.00 87.62 72 LYS A C 1
ATOM 527 O O . LYS A 1 72 ? -0.751 9.449 2.950 1.00 87.62 72 LYS A O 1
ATOM 532 N N . GLY A 1 73 ? -2.027 7.630 3.080 1.00 86.44 73 GLY A N 1
ATOM 533 C CA . GLY A 1 73 ? -1.835 7.410 4.520 1.00 86.44 73 GLY A CA 1
ATOM 534 C C . GLY A 1 73 ? -0.730 6.401 4.848 1.00 86.44 73 GLY A C 1
ATOM 535 O O . GLY A 1 73 ? -0.406 6.234 6.022 1.00 86.44 73 GLY A O 1
ATOM 536 N N . CYS A 1 74 ? -0.202 5.722 3.824 1.00 90.62 74 CYS A N 1
ATOM 537 C CA . CYS A 1 74 ? 0.904 4.765 3.906 1.00 90.62 74 CYS A CA 1
ATOM 538 C C . CYS A 1 74 ? 2.087 5.169 3.010 1.00 90.62 74 CYS A C 1
ATOM 540 O O . CYS A 1 74 ? 3.188 4.671 3.193 1.00 90.62 74 CYS A O 1
ATOM 542 N N . HIS A 1 75 ? 1.871 6.038 2.023 1.00 90.75 75 HIS A N 1
ATOM 543 C CA . HIS A 1 75 ? 2.922 6.540 1.147 1.00 90.75 75 HIS A CA 1
ATOM 544 C C . HIS A 1 75 ? 3.114 8.038 1.363 1.00 90.75 75 HIS A C 1
ATOM 546 O O . HIS A 1 75 ? 2.121 8.767 1.403 1.00 90.75 75 HIS A O 1
ATOM 552 N N . GLU A 1 76 ? 4.369 8.485 1.435 1.00 89.12 76 GLU A N 1
ATOM 553 C CA . GLU A 1 76 ? 4.740 9.905 1.529 1.00 89.12 76 GLU A CA 1
ATOM 554 C C . GLU A 1 76 ? 4.169 10.697 0.348 1.00 89.12 76 GLU A C 1
ATOM 556 O O . GLU A 1 76 ? 3.638 11.795 0.497 1.00 89.12 76 GLU A O 1
ATOM 561 N N . ASN A 1 77 ? 4.231 10.101 -0.842 1.00 86.19 77 ASN A N 1
ATOM 562 C CA . ASN A 1 77 ? 3.617 10.605 -2.059 1.00 86.19 77 ASN A CA 1
ATOM 563 C C . ASN A 1 77 ? 3.331 9.441 -3.028 1.00 86.19 77 ASN A C 1
ATOM 565 O O . ASN A 1 77 ? 3.714 8.292 -2.796 1.00 86.19 77 ASN A O 1
ATOM 569 N N . LEU A 1 78 ? 2.612 9.725 -4.115 1.00 84.62 78 LEU A N 1
ATOM 570 C CA . LEU A 1 78 ? 2.215 8.710 -5.101 1.00 84.62 78 LEU A CA 1
ATOM 571 C C . LEU A 1 78 ? 3.155 8.639 -6.315 1.00 84.62 78 LEU A C 1
ATOM 573 O O . LEU A 1 78 ? 2.889 7.863 -7.236 1.00 84.62 78 LEU A O 1
ATOM 577 N N . ASP A 1 79 ? 4.242 9.409 -6.293 1.00 84.31 79 ASP A N 1
ATOM 578 C CA . ASP A 1 79 ? 5.209 9.511 -7.384 1.00 84.31 79 ASP A CA 1
ATOM 579 C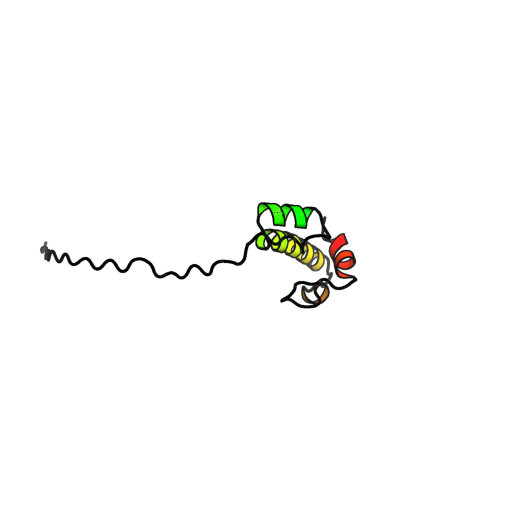 C . ASP A 1 79 ? 6.409 8.593 -7.115 1.00 84.31 79 ASP A C 1
ATOM 581 O O . ASP A 1 79 ? 6.676 7.669 -7.888 1.00 84.31 79 ASP A O 1
ATOM 585 N N . SER A 1 80 ? 7.068 8.765 -5.962 1.00 82.31 80 SER A N 1
ATOM 586 C CA . SER A 1 80 ? 8.168 7.916 -5.484 1.00 82.31 80 SER A CA 1
ATOM 587 C C . SER A 1 80 ? 7.681 6.604 -4.874 1.00 82.31 80 SER A C 1
ATOM 589 O O . SER A 1 80 ? 8.429 5.627 -4.850 1.00 82.31 80 SER A O 1
ATOM 591 N N . TRP A 1 81 ? 6.428 6.568 -4.404 1.00 82.19 81 TRP A N 1
ATOM 592 C CA . TRP A 1 81 ? 5.864 5.460 -3.622 1.00 82.19 81 TRP A CA 1
ATOM 593 C C . TRP A 1 81 ? 6.627 5.163 -2.322 1.00 82.19 81 TRP A C 1
ATOM 595 O O . TRP A 1 81 ? 6.420 4.095 -1.739 1.00 82.19 81 TRP A O 1
ATOM 605 N N . ALA A 1 82 ? 7.454 6.102 -1.849 1.00 85.69 82 ALA A N 1
ATOM 606 C CA . ALA A 1 82 ? 8.123 6.010 -0.556 1.00 85.69 82 ALA A CA 1
ATOM 607 C C . ALA A 1 82 ? 7.095 5.802 0.563 1.00 85.69 82 ALA A C 1
ATOM 609 O O . ALA A 1 82 ? 5.982 6.333 0.502 1.00 85.69 82 ALA A O 1
ATOM 610 N N . LEU A 1 83 ? 7.443 4.973 1.542 1.00 88.88 83 LEU A N 1
ATOM 611 C CA . LEU A 1 83 ? 6.556 4.590 2.635 1.00 88.88 83 LEU A CA 1
ATOM 612 C C . LEU A 1 83 ? 6.721 5.546 3.811 1.00 88.88 83 LEU A C 1
ATOM 614 O O . LEU A 1 83 ? 7.836 5.937 4.136 1.00 88.88 83 LEU A O 1
ATOM 618 N N . THR A 1 84 ? 5.619 5.862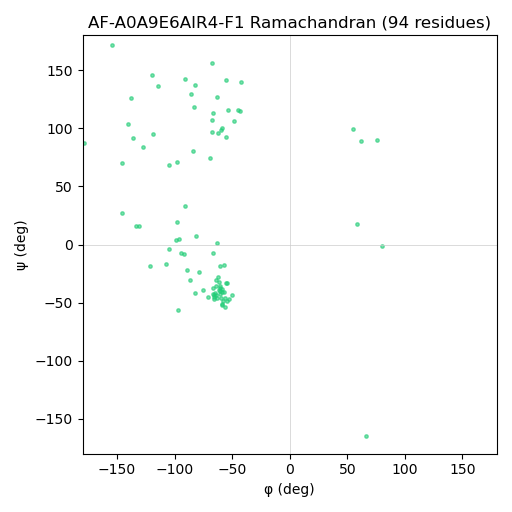 4.488 1.00 91.06 84 THR A N 1
ATOM 619 C CA . THR A 1 84 ? 5.702 6.480 5.817 1.00 91.06 84 THR A CA 1
ATOM 620 C C . THR A 1 84 ? 6.275 5.475 6.819 1.00 91.06 84 THR A C 1
ATOM 622 O O . THR A 1 84 ? 6.141 4.263 6.633 1.00 91.06 84 THR A O 1
ATOM 625 N N . ALA A 1 85 ? 6.870 5.962 7.911 1.00 90.62 85 ALA A N 1
ATOM 626 C CA . ALA A 1 85 ? 7.502 5.109 8.926 1.00 90.62 85 ALA A CA 1
ATOM 627 C C . ALA A 1 85 ? 6.564 4.019 9.490 1.00 90.62 85 ALA A C 1
ATOM 629 O O . ALA A 1 85 ? 6.993 2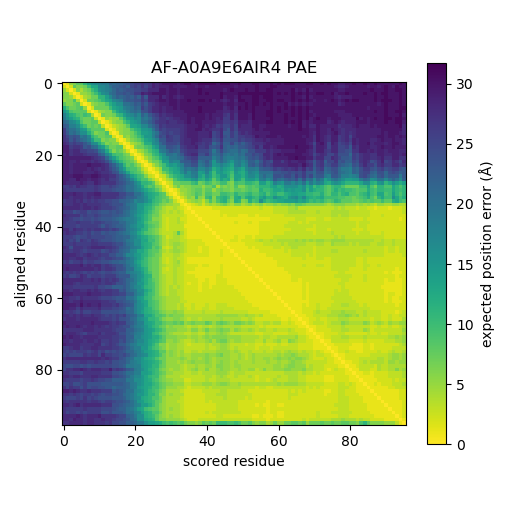.909 9.784 1.00 90.62 85 ALA A O 1
ATOM 630 N N . ASP A 1 86 ? 5.268 4.314 9.581 1.00 90.88 86 ASP A N 1
ATOM 631 C CA . ASP A 1 86 ? 4.238 3.431 10.134 1.00 90.88 86 ASP A CA 1
ATOM 632 C C . ASP A 1 86 ? 3.432 2.660 9.069 1.00 90.88 86 ASP A C 1
ATOM 634 O O . ASP A 1 86 ? 2.484 1.935 9.385 1.00 90.88 86 ASP A O 1
ATOM 638 N N . ALA A 1 87 ? 3.779 2.797 7.786 1.00 91.88 87 ALA A N 1
ATOM 639 C CA . ALA A 1 87 ? 3.022 2.208 6.684 1.00 91.88 87 ALA A CA 1
ATOM 640 C C . ALA A 1 87 ? 2.947 0.681 6.771 1.00 91.88 87 ALA A C 1
ATOM 642 O O . ALA A 1 87 ? 1.891 0.087 6.531 1.00 91.88 87 ALA A O 1
ATOM 643 N N . VAL A 1 88 ? 4.074 0.054 7.114 1.00 91.12 88 VAL A N 1
ATOM 644 C CA . VAL A 1 88 ? 4.193 -1.401 7.236 1.00 91.12 88 VAL A CA 1
ATOM 645 C C . VAL A 1 88 ? 3.325 -1.897 8.380 1.00 91.12 88 VAL A C 1
ATOM 647 O O . VAL A 1 88 ? 2.554 -2.833 8.189 1.00 91.12 88 VAL A O 1
ATOM 650 N N . GLU A 1 89 ? 3.389 -1.248 9.540 1.00 92.50 89 GLU A N 1
ATOM 651 C CA . GLU A 1 89 ? 2.599 -1.634 10.709 1.00 92.50 89 GLU A CA 1
ATOM 652 C C . GLU A 1 89 ? 1.099 -1.482 10.459 1.00 92.50 89 GLU A C 1
ATOM 654 O O . GLU A 1 89 ? 0.337 -2.406 10.730 1.00 92.50 89 GLU A O 1
ATOM 659 N N . LYS A 1 90 ? 0.674 -0.377 9.834 1.00 92.62 90 LYS A N 1
ATOM 660 C CA . LYS A 1 90 ? -0.729 -0.158 9.450 1.00 92.62 90 LYS A CA 1
ATOM 661 C C . LYS A 1 90 ? -1.253 -1.213 8.479 1.00 92.62 90 LYS A C 1
ATOM 663 O O . LYS A 1 90 ? -2.433 -1.562 8.534 1.00 92.62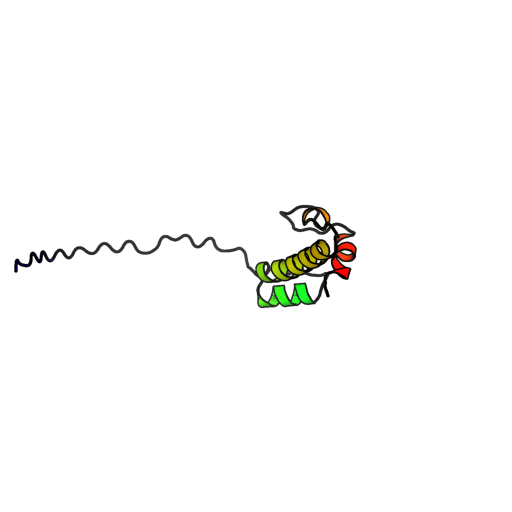 90 LYS A O 1
ATOM 668 N N . LEU A 1 91 ? -0.414 -1.667 7.543 1.00 93.69 91 LEU A N 1
ATOM 669 C CA . LEU A 1 91 ? -0.829 -2.598 6.494 1.00 93.69 91 LEU A CA 1
ATOM 670 C C . LEU A 1 91 ? -0.733 -4.064 6.936 1.00 93.69 91 LEU A C 1
ATOM 672 O O . LEU A 1 91 ? -1.539 -4.873 6.484 1.00 93.69 91 LEU A O 1
ATOM 676 N N . ARG A 1 92 ? 0.210 -4.409 7.823 1.00 93.56 92 ARG A N 1
ATOM 677 C CA . ARG A 1 92 ? 0.525 -5.785 8.248 1.00 93.56 92 ARG A CA 1
ATOM 678 C C . ARG A 1 92 ? -0.695 -6.618 8.675 1.00 93.56 92 ARG A C 1
ATOM 680 O O . ARG A 1 92 ? -0.791 -7.740 8.183 1.00 93.56 92 ARG A O 1
ATOM 687 N N . PRO A 1 93 ? -1.668 -6.109 9.458 1.00 94.94 93 PRO A N 1
ATOM 688 C CA . PRO A 1 93 ? -2.866 -6.874 9.824 1.00 94.94 93 PRO A CA 1
ATOM 689 C C . PRO A 1 93 ? -3.728 -7.305 8.629 1.00 94.94 93 PRO A C 1
ATOM 691 O O . PRO A 1 93 ? -4.546 -8.209 8.744 1.00 94.94 93 PRO A O 1
ATOM 694 N N . TRP A 1 94 ? -3.559 -6.667 7.471 1.00 94.88 94 TRP A N 1
ATOM 695 C CA . TRP A 1 94 ? -4.375 -6.875 6.272 1.00 94.88 94 TRP A CA 1
ATOM 696 C C . TRP A 1 94 ? -3.667 -7.685 5.185 1.00 94.88 94 TRP A C 1
ATOM 698 O O . TRP A 1 94 ? -4.253 -7.994 4.142 1.00 94.88 94 TRP A O 1
ATOM 708 N N . MET A 1 95 ? -2.405 -8.015 5.441 1.00 91.00 95 MET A N 1
ATOM 709 C CA . MET A 1 95 ? -1.500 -8.765 4.578 1.00 91.00 95 MET A CA 1
ATOM 710 C C . MET A 1 95 ? -1.577 -10.272 4.868 1.00 91.00 95 MET A C 1
ATOM 712 O O . MET A 1 95 ? -0.581 -10.978 4.765 1.00 91.00 95 MET A O 1
ATOM 716 N N . GLN A 1 96 ? -2.761 -10.746 5.242 1.00 81.50 96 GLN A N 1
ATOM 717 C CA . GLN A 1 96 ? -3.069 -12.155 5.475 1.00 81.50 96 GLN A CA 1
ATOM 718 C C . GLN A 1 96 ? -3.707 -12.771 4.225 1.00 81.50 96 GLN A C 1
ATOM 720 O O . GLN A 1 96 ? -4.342 -12.011 3.439 1.00 81.50 96 GLN A O 1
#

Foldseek 3Di:
DDDDDDDDDDDDDPPDDDPPPPPPDPQQPCVQVDLDPCLSVLCNVPGPVRSVVLQVQLCVQCVVVVHDDDQVVQAVDPPVSHGDPCNSVSSVVSND

Solvent-accessible surface area (backbone atoms only — not comparable to full-atom values): 6171 Å² total; per-residue (Å²): 143,82,83,88,82,87,75,91,76,92,73,90,77,88,83,75,87,80,80,77,70,75,76,72,70,73,59,61,78,49,86,81,44,77,89,44,70,71,35,33,52,31,14,75,78,52,14,60,68,34,22,50,50,54,56,49,49,21,42,49,52,33,45,75,71,73,38,88,72,49,72,76,76,32,17,76,42,89,84,83,59,45,65,38,97,58,25,61,68,73,44,53,86,31,71,116

Secondary structure (DSSP, 8-state):
--------------------------TT-GGG--S-HHHHHHHHHHHHHHHHHHHHHHHHHHHHTT----GGGTBS-TTT-PBPTTHHHHHGGG--

Nearest PDB structures (foldseek):
  3o21-assembly2_D  TM=4.754E-01  e=6.379E+00  Rattus norvegicus
  5ide-assembly1_D  TM=4.754E-01  e=9.108E+00  Rattus norvegicus
  5idf-assembly1_D  TM=4.754E-01  e=9.108E+00  Rattus norvegicus

Radius of gyration: 24.36 Å; Cα contacts (8 Å, |Δi|>4): 82; chains: 1; bounding box: 47×23×71 Å

Mean predicted aligned error: 13.01 Å

pLDDT: mean 78.21, std 17.51, range [45.09, 95.69]

Sequence (96 aa):
MSQMRWTMGLMAAVMLAGSAAATAAPVNNCTQSREFEQVKAACKEGGRKAAKRVMKAAVRRARAQGTKLKCKGCHENLDSWALTADAVEKLRPWMQ